Protein AF-B5GE58-F1 (afdb_monomer)

Radius of gyration: 13.72 Å; Cα contacts (8 Å, |Δi|>4): 68; chains: 1; bounding box: 33×28×35 Å

pLDDT: mean 75.89, std 10.6, range [47.62, 89.25]

Sequence (61 aa):
MRTNACERCGRVIRRGEEIEEIPRDAISGARPSATVHAACPRDRRRHARLRRELAAARAAH

Solvent-accessible surface area (backbone atoms only — not comparable to full-atom values): 3869 Å² total; per-residue (Å²): 131,86,79,50,52,15,76,81,80,70,45,75,56,56,93,88,61,64,65,39,76,43,78,43,85,63,77,77,89,51,75,51,54,44,48,26,46,58,86,53,65,89,48,66,69,61,39,57,49,52,51,50,53,54,51,50,57,60,73,76,109

Secondary structure (DSSP, 8-state):
---PBPTTT-PBPPTT--EEEEE---SSSS-SEEEEETTS-S-HHHHHHHHHHHHHHHH--

Structure (mmCIF, N/CA/C/O backbone):
data_AF-B5GE58-F1
#
_entry.id   AF-B5GE58-F1
#
loop_
_atom_site.group_PDB
_atom_site.id
_atom_site.type_symbol
_atom_site.label_atom_id
_atom_site.label_alt_id
_atom_site.label_comp_id
_atom_site.label_asym_id
_atom_site.label_entity_id
_atom_site.label_seq_id
_atom_site.pdbx_PDB_ins_code
_atom_site.Cartn_x
_atom_site.Cartn_y
_atom_site.Cartn_z
_atom_site.occupancy
_atom_site.B_iso_or_equiv
_atom_site.auth_seq_id
_atom_site.auth_comp_id
_atom_site.auth_asym_id
_atom_site.auth_atom_id
_atom_site.pdbx_PDB_model_num
ATOM 1 N N . MET A 1 1 ? -6.242 16.678 -11.916 1.00 47.62 1 MET A N 1
ATOM 2 C CA . MET A 1 1 ? -5.433 15.935 -10.921 1.00 47.62 1 MET A CA 1
ATOM 3 C C . MET A 1 1 ? -5.685 14.451 -11.135 1.00 47.62 1 MET A C 1
ATOM 5 O O . MET A 1 1 ? -6.842 14.055 -11.097 1.00 47.62 1 MET A O 1
ATOM 9 N N . ARG A 1 2 ? -4.660 13.646 -11.449 1.00 56.94 2 ARG A N 1
ATOM 10 C CA . ARG A 1 2 ? -4.825 12.188 -11.576 1.00 56.94 2 ARG A CA 1
ATOM 11 C C . ARG A 1 2 ? -5.085 11.610 -10.187 1.00 56.94 2 ARG A C 1
ATOM 13 O O . ARG A 1 2 ? -4.255 11.752 -9.295 1.00 56.94 2 ARG A O 1
ATOM 20 N N . THR A 1 3 ? -6.242 10.993 -10.006 1.00 63.72 3 THR A N 1
ATOM 21 C CA . THR A 1 3 ? -6.575 10.258 -8.789 1.00 63.72 3 THR A CA 1
ATOM 22 C C . THR A 1 3 ? -5.745 8.976 -8.774 1.00 63.72 3 THR A C 1
ATOM 24 O O . THR A 1 3 ? -6.057 8.031 -9.495 1.00 63.72 3 THR A O 1
ATOM 27 N N . ASN A 1 4 ? -4.651 8.947 -8.012 1.00 79.50 4 ASN A N 1
ATOM 28 C CA . ASN A 1 4 ? -3.836 7.740 -7.890 1.00 79.50 4 ASN A CA 1
ATOM 29 C C . ASN A 1 4 ? -4.584 6.722 -7.023 1.00 79.50 4 ASN A C 1
ATOM 31 O O . ASN A 1 4 ? -4.964 7.017 -5.894 1.00 79.50 4 ASN A O 1
ATOM 35 N N . ALA A 1 5 ? -4.826 5.526 -7.551 1.00 85.38 5 ALA A N 1
ATOM 36 C CA . ALA A 1 5 ? -5.341 4.415 -6.761 1.00 85.38 5 ALA A CA 1
ATOM 37 C C . ALA A 1 5 ? -4.168 3.619 -6.182 1.00 85.38 5 ALA A C 1
ATOM 39 O O . ALA A 1 5 ? -3.203 3.327 -6.887 1.00 85.38 5 ALA A O 1
ATOM 40 N N . CYS A 1 6 ? -4.267 3.252 -4.907 1.00 85.75 6 CYS A N 1
ATOM 41 C CA . CYS A 1 6 ? -3.309 2.373 -4.259 1.00 85.75 6 CYS A CA 1
ATOM 42 C C . CYS A 1 6 ? -3.406 0.979 -4.875 1.00 85.75 6 CYS A C 1
ATOM 44 O O . CYS A 1 6 ? -4.432 0.308 -4.769 1.00 85.75 6 CYS A O 1
ATOM 46 N N . GLU A 1 7 ? -2.317 0.501 -5.467 1.00 83.25 7 GLU A N 1
ATOM 47 C CA . GLU A 1 7 ? -2.299 -0.785 -6.176 1.00 83.25 7 GLU A CA 1
ATOM 48 C C . GLU A 1 7 ? -2.319 -2.005 -5.234 1.00 83.25 7 GLU A C 1
ATOM 50 O O . GLU A 1 7 ? -2.434 -3.145 -5.685 1.00 83.25 7 GLU A O 1
ATOM 55 N N . ARG A 1 8 ? -2.221 -1.783 -3.913 1.00 83.00 8 ARG A N 1
ATOM 56 C CA . ARG A 1 8 ? -2.370 -2.822 -2.878 1.00 83.00 8 ARG A CA 1
ATOM 57 C C . ARG A 1 8 ? -3.819 -3.003 -2.430 1.00 83.00 8 ARG A C 1
ATOM 59 O O . ARG A 1 8 ? -4.283 -4.136 -2.356 1.00 83.00 8 ARG A O 1
ATOM 66 N N . CYS A 1 9 ? -4.520 -1.915 -2.103 1.00 80.81 9 CYS A N 1
ATOM 67 C CA . CYS A 1 9 ? -5.884 -1.983 -1.561 1.00 80.81 9 CYS A CA 1
ATOM 68 C C . CYS A 1 9 ? -6.978 -1.632 -2.577 1.00 80.81 9 CYS A C 1
ATOM 70 O O . CYS A 1 9 ? -8.154 -1.862 -2.290 1.00 80.81 9 CYS A O 1
ATOM 72 N N . GLY A 1 10 ? -6.619 -1.060 -3.729 1.00 81.62 10 GLY A N 1
ATOM 73 C CA . GLY A 1 10 ? -7.540 -0.579 -4.761 1.00 81.62 10 GLY A CA 1
ATOM 74 C C . GLY A 1 10 ? -8.302 0.696 -4.389 1.00 81.62 10 GLY A C 1
ATOM 75 O O . GLY A 1 10 ? -9.166 1.125 -5.146 1.00 81.62 10 GLY A O 1
ATOM 76 N N . ARG A 1 11 ? -8.031 1.302 -3.223 1.00 84.00 11 ARG A N 1
ATOM 77 C CA . ARG A 1 11 ? -8.672 2.560 -2.814 1.00 84.00 11 ARG A CA 1
ATOM 78 C C . ARG A 1 11 ? -7.954 3.752 -3.427 1.00 84.00 11 ARG A C 1
ATOM 80 O O . ARG A 1 11 ? -6.743 3.723 -3.633 1.00 84.00 11 ARG A O 1
ATOM 87 N N . VAL A 1 12 ? -8.715 4.814 -3.652 1.00 88.50 12 VAL A N 1
ATOM 88 C CA . VAL A 1 12 ? -8.180 6.128 -4.006 1.00 88.50 12 VAL A CA 1
ATOM 89 C C . VAL A 1 12 ? -7.240 6.616 -2.905 1.00 88.50 12 VAL A C 1
ATOM 91 O O . VAL A 1 12 ? -7.626 6.630 -1.738 1.00 88.50 12 VAL A O 1
ATOM 94 N N . ILE A 1 13 ? -6.034 7.021 -3.297 1.00 87.38 13 ILE A N 1
ATOM 95 C CA . ILE A 1 13 ? -5.101 7.768 -2.458 1.00 87.38 13 ILE A CA 1
ATOM 96 C C . ILE A 1 13 ? -5.550 9.227 -2.462 1.00 87.38 13 ILE A C 1
ATOM 98 O O . ILE A 1 13 ? -5.698 9.847 -3.521 1.00 87.38 13 ILE A O 1
ATOM 102 N N . ARG A 1 14 ? -5.780 9.778 -1.275 1.00 84.75 14 ARG A N 1
ATOM 103 C CA . ARG A 1 14 ? -6.164 11.176 -1.078 1.00 84.75 14 ARG A CA 1
ATOM 104 C C . ARG A 1 14 ? -4.935 12.060 -0.882 1.00 84.75 14 ARG A C 1
ATOM 106 O O . ARG A 1 14 ? -3.861 11.610 -0.496 1.00 84.75 14 ARG A O 1
ATOM 113 N N . ARG A 1 15 ? -5.106 13.358 -1.142 1.00 80.94 15 ARG A N 1
ATOM 114 C CA . ARG A 1 15 ? -4.074 14.365 -0.864 1.00 80.94 15 ARG A CA 1
ATOM 115 C C . ARG A 1 15 ? -3.781 14.388 0.640 1.00 80.94 15 ARG A C 1
ATOM 117 O O . ARG A 1 15 ? -4.715 14.495 1.427 1.00 80.94 15 ARG A O 1
ATOM 124 N N . GLY A 1 16 ? -2.505 14.302 1.007 1.00 84.94 16 GLY A N 1
ATOM 125 C CA . GLY A 1 16 ? -2.059 14.246 2.403 1.00 84.94 16 GLY A CA 1
ATOM 126 C C . GLY A 1 16 ? -1.935 12.833 2.980 1.00 84.94 16 GLY A C 1
ATOM 127 O O . GLY A 1 16 ? -1.446 12.697 4.094 1.00 84.94 16 GLY A O 1
ATOM 128 N N . GLU A 1 17 ? -2.329 11.785 2.247 1.00 85.75 17 GLU A N 1
ATOM 129 C CA . GLU A 1 17 ? -1.985 10.415 2.638 1.00 85.75 17 GLU A CA 1
ATOM 130 C C . GLU A 1 17 ? -0.532 10.103 2.270 1.00 85.75 17 GLU A C 1
ATOM 132 O O . GLU A 1 17 ? -0.074 10.422 1.171 1.00 85.75 17 GLU A O 1
ATOM 137 N N . GLU A 1 18 ? 0.178 9.451 3.187 1.00 87.56 18 GLU A N 1
ATOM 138 C CA . GLU A 1 18 ? 1.549 9.011 2.954 1.00 87.56 18 GLU A CA 1
ATOM 139 C C . GLU A 1 18 ? 1.572 7.833 1.971 1.00 87.56 18 GLU A C 1
ATOM 141 O O . GLU A 1 18 ? 0.848 6.837 2.129 1.00 87.56 18 GLU A O 1
ATOM 146 N N . ILE A 1 19 ? 2.402 7.958 0.936 1.00 87.94 19 ILE A N 1
ATOM 147 C CA . ILE A 1 19 ? 2.533 6.972 -0.134 1.00 87.94 19 ILE A CA 1
ATOM 148 C C . ILE A 1 19 ? 3.959 6.456 -0.248 1.00 87.94 19 ILE A C 1
ATOM 150 O O . ILE A 1 19 ? 4.921 7.184 -0.036 1.00 87.94 19 ILE A O 1
ATOM 154 N N . GLU A 1 20 ? 4.066 5.193 -0.638 1.00 87.44 20 GLU A N 1
ATOM 155 C CA . GLU A 1 20 ? 5.308 4.527 -1.007 1.00 87.44 20 GLU A CA 1
ATOM 156 C C . GLU A 1 20 ? 5.232 4.218 -2.511 1.00 87.44 20 GLU A C 1
ATOM 158 O O . GLU A 1 20 ? 4.227 3.682 -3.002 1.00 87.44 20 GLU A O 1
ATOM 163 N N . GLU A 1 21 ? 6.280 4.573 -3.256 1.00 85.88 21 GLU A N 1
ATOM 164 C CA . GLU A 1 21 ? 6.459 4.140 -4.640 1.00 85.88 21 GLU A CA 1
ATOM 165 C C . GLU A 1 21 ? 7.371 2.921 -4.670 1.00 85.88 21 GLU A C 1
ATOM 167 O O . GLU A 1 21 ? 8.530 2.976 -4.269 1.00 85.88 21 GLU A O 1
ATOM 172 N N . ILE A 1 22 ? 6.833 1.800 -5.139 1.00 81.94 22 ILE A N 1
ATOM 173 C CA . ILE A 1 22 ? 7.570 0.544 -5.216 1.00 81.94 22 ILE A CA 1
ATOM 174 C C . ILE A 1 22 ? 8.039 0.379 -6.659 1.00 81.94 22 ILE A C 1
ATOM 176 O O . ILE A 1 22 ? 7.182 0.230 -7.539 1.00 81.94 22 ILE A O 1
ATOM 180 N N . PRO A 1 23 ? 9.354 0.389 -6.928 1.00 76.19 23 PRO A N 1
ATOM 181 C CA . PRO A 1 23 ? 9.861 0.115 -8.263 1.00 76.19 23 PRO A CA 1
ATOM 182 C C . PRO A 1 23 ? 9.468 -1.308 -8.673 1.00 76.19 23 PRO A C 1
ATOM 184 O O . PRO A 1 23 ? 9.559 -2.246 -7.8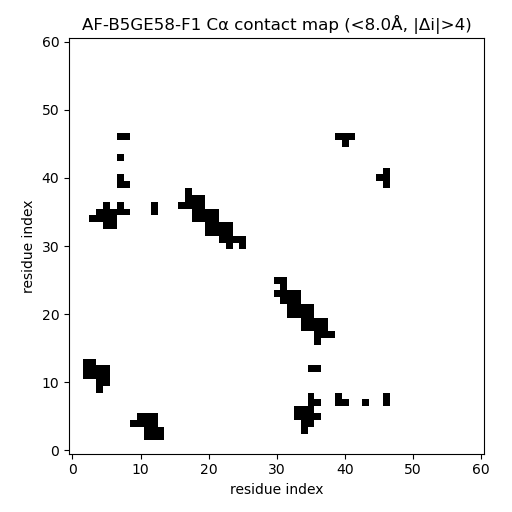78 1.00 76.19 23 PRO A O 1
ATOM 187 N N . ARG A 1 24 ? 8.985 -1.466 -9.905 1.00 73.44 24 ARG A N 1
ATOM 188 C CA . ARG A 1 24 ? 8.760 -2.774 -10.527 1.00 73.44 24 ARG A CA 1
ATOM 189 C C . ARG A 1 24 ? 9.831 -2.981 -11.581 1.00 73.44 24 ARG A C 1
ATOM 191 O O . ARG A 1 24 ? 10.165 -2.033 -12.288 1.00 73.44 24 ARG A O 1
ATOM 198 N N . ASP A 1 25 ? 10.318 -4.211 -11.718 1.00 63.94 25 ASP A N 1
ATOM 199 C CA . ASP A 1 25 ? 11.145 -4.580 -12.862 1.00 63.94 25 ASP A CA 1
ATOM 200 C C . ASP A 1 25 ? 10.387 -4.240 -14.147 1.00 63.94 25 ASP A C 1
ATOM 202 O O . ASP A 1 25 ? 9.342 -4.817 -14.457 1.00 63.94 25 ASP A O 1
ATOM 206 N N . ALA A 1 26 ? 10.894 -3.241 -14.866 1.00 56.72 26 ALA A N 1
ATOM 207 C CA . ALA A 1 26 ? 10.308 -2.718 -16.090 1.00 56.72 26 ALA A CA 1
ATOM 208 C C . ALA A 1 26 ? 10.652 -3.634 -17.272 1.00 56.72 26 ALA A C 1
ATOM 210 O O . ALA A 1 26 ? 11.190 -3.203 -18.288 1.00 56.72 26 ALA A O 1
ATOM 211 N N . ILE A 1 27 ? 10.369 -4.927 -17.139 1.00 51.69 27 ILE A N 1
ATOM 212 C CA . ILE A 1 27 ? 10.438 -5.859 -18.256 1.00 51.69 27 ILE A CA 1
ATOM 213 C C . ILE A 1 27 ? 9.078 -5.747 -18.955 1.00 51.69 27 ILE A C 1
ATOM 215 O O . ILE A 1 27 ? 8.052 -6.135 -18.402 1.00 51.69 27 ILE A O 1
ATOM 219 N N . SER A 1 28 ? 9.077 -5.136 -20.145 1.00 51.00 28 SER A N 1
ATOM 220 C CA . SER A 1 28 ? 7.918 -4.988 -21.048 1.00 51.00 28 SER A CA 1
ATOM 221 C C . SER A 1 28 ? 6.927 -3.850 -20.737 1.00 51.00 28 SER A C 1
ATOM 223 O O . SER A 1 28 ? 5.746 -4.098 -20.526 1.00 51.00 28 SER A O 1
ATOM 225 N N . GLY A 1 29 ? 7.365 -2.582 -20.759 1.00 55.81 29 GLY A N 1
ATOM 226 C CA . GLY A 1 29 ? 6.480 -1.412 -20.977 1.00 55.81 29 GLY A CA 1
ATOM 227 C C . GLY A 1 29 ? 5.371 -1.146 -19.941 1.00 55.81 29 GLY A C 1
ATOM 228 O O . GLY A 1 29 ? 4.577 -0.220 -20.111 1.00 55.81 29 GLY A O 1
ATOM 229 N N . ALA A 1 30 ? 5.300 -1.935 -18.868 1.00 61.31 30 ALA A N 1
ATOM 230 C CA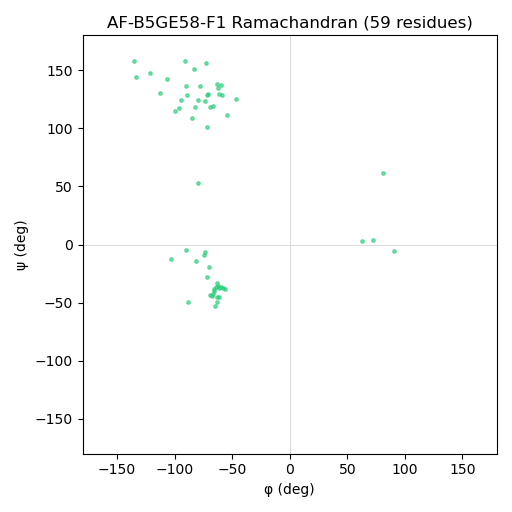 . ALA A 1 30 ? 4.394 -1.727 -17.751 1.00 61.31 30 ALA A CA 1
ATOM 231 C C . ALA A 1 30 ? 4.855 -0.532 -16.900 1.00 61.31 30 ALA A C 1
ATOM 233 O O . ALA A 1 30 ? 6.033 -0.175 -16.899 1.00 61.31 30 ALA A O 1
ATOM 234 N N . ARG A 1 31 ? 3.919 0.093 -16.168 1.00 65.44 31 ARG A N 1
ATOM 235 C CA . ARG A 1 31 ? 4.217 1.224 -15.270 1.00 65.44 31 ARG A CA 1
ATOM 236 C C . ARG A 1 31 ? 5.445 0.906 -14.397 1.00 65.44 31 ARG A C 1
ATOM 238 O O . ARG A 1 31 ? 5.414 -0.106 -13.694 1.00 65.44 31 ARG A O 1
ATOM 245 N N . PRO A 1 32 ? 6.482 1.767 -14.409 1.00 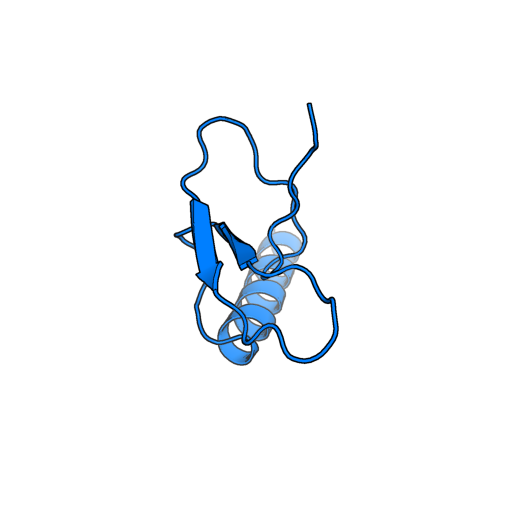71.88 32 PRO A N 1
ATOM 246 C CA . PRO A 1 32 ? 7.768 1.477 -13.770 1.00 71.88 32 PRO A CA 1
ATOM 247 C C . PRO A 1 32 ? 7.688 1.467 -12.237 1.00 71.88 32 PRO A C 1
ATOM 249 O O . PRO A 1 32 ? 8.541 0.882 -11.576 1.00 71.88 32 PRO A O 1
ATOM 252 N N . SER A 1 33 ? 6.653 2.082 -11.656 1.00 77.50 33 SER A N 1
ATOM 253 C CA . SER A 1 33 ? 6.417 2.097 -10.214 1.00 77.50 33 SER A CA 1
ATOM 254 C C . SER A 1 33 ? 4.960 1.785 -9.865 1.00 77.50 33 SER A C 1
ATOM 256 O O .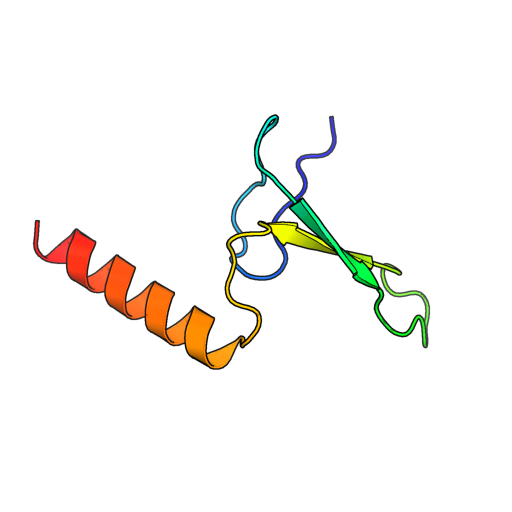 SER A 1 33 ? 4.014 2.163 -10.566 1.00 77.50 33 SER A O 1
ATOM 258 N N . ALA A 1 34 ? 4.786 1.072 -8.752 1.00 82.62 34 ALA A N 1
ATOM 259 C CA . ALA A 1 34 ? 3.515 0.920 -8.063 1.00 82.62 34 ALA A CA 1
ATOM 260 C C . ALA A 1 34 ? 3.352 2.040 -7.041 1.00 82.62 34 ALA A C 1
ATOM 262 O O . ALA A 1 34 ? 4.207 2.185 -6.173 1.00 82.62 34 ALA A O 1
ATOM 263 N N . THR A 1 35 ? 2.231 2.753 -7.056 1.00 86.56 35 THR A N 1
ATOM 264 C CA . THR A 1 35 ? 1.903 3.686 -5.970 1.00 86.56 35 THR A CA 1
ATOM 265 C C . THR A 1 35 ? 1.020 2.981 -4.948 1.00 86.56 35 THR A C 1
ATOM 267 O O . THR A 1 35 ? -0.037 2.439 -5.294 1.00 86.56 35 THR A O 1
ATOM 270 N N . VAL A 1 36 ? 1.432 2.971 -3.682 1.00 87.12 36 VAL A N 1
ATOM 271 C CA . VAL A 1 36 ? 0.668 2.365 -2.584 1.00 87.12 36 VAL A CA 1
ATOM 272 C C . VAL A 1 36 ? 0.648 3.283 -1.367 1.00 87.12 36 VAL A C 1
ATOM 274 O O . VAL A 1 36 ? 1.527 4.117 -1.209 1.00 87.12 36 VAL A O 1
ATOM 277 N N . HIS A 1 37 ? -0.332 3.128 -0.477 1.00 89.25 37 HIS A N 1
ATOM 278 C CA . HIS A 1 37 ? -0.265 3.755 0.849 1.00 89.25 37 HIS A CA 1
ATOM 279 C C . HIS A 1 37 ? 0.916 3.184 1.639 1.00 89.25 37 HIS A C 1
ATOM 281 O O . HIS A 1 37 ? 1.079 1.961 1.660 1.00 89.25 37 HIS A O 1
ATOM 287 N N . ALA A 1 38 ? 1.663 4.025 2.354 1.00 84.56 38 ALA A N 1
ATOM 288 C CA . ALA A 1 38 ? 2.764 3.576 3.213 1.00 84.56 38 ALA A CA 1
ATOM 289 C C . ALA A 1 38 ? 2.283 2.574 4.285 1.00 84.56 38 ALA A C 1
ATOM 291 O O . ALA A 1 38 ? 2.910 1.546 4.532 1.00 84.56 38 ALA A O 1
ATOM 292 N N . ALA A 1 39 ? 1.082 2.796 4.828 1.00 82.12 39 ALA A N 1
ATOM 293 C CA . ALA A 1 39 ? 0.453 1.911 5.809 1.00 82.12 39 ALA A CA 1
ATOM 294 C C . ALA A 1 39 ? -0.118 0.599 5.223 1.00 82.12 39 ALA A C 1
ATOM 296 O O . ALA A 1 39 ? -0.549 -0.279 5.975 1.00 82.12 39 ALA A O 1
AT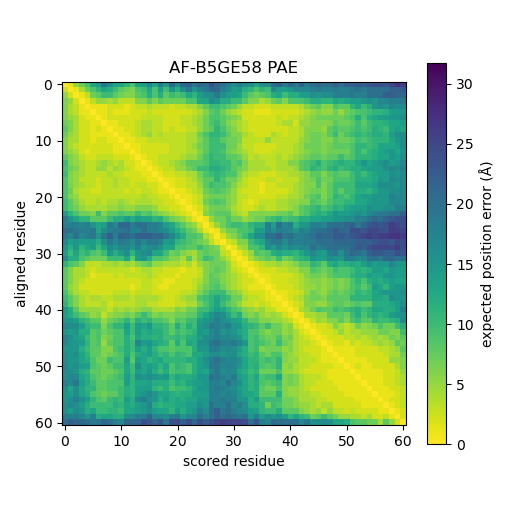OM 297 N N . CYS A 1 40 ? -0.179 0.432 3.893 1.00 82.50 40 CYS A N 1
ATOM 298 C CA . CYS A 1 40 ? -0.708 -0.805 3.317 1.00 82.50 40 CYS A CA 1
ATOM 299 C C . CYS A 1 40 ? 0.274 -1.966 3.544 1.00 82.50 40 CYS A C 1
ATOM 301 O O . CYS A 1 40 ? 1.436 -1.855 3.151 1.00 82.50 40 CYS A O 1
ATOM 303 N N . PRO A 1 41 ? -0.175 -3.124 4.065 1.00 77.31 41 PRO A N 1
ATOM 304 C CA . PRO A 1 41 ? 0.711 -4.252 4.339 1.00 77.31 41 PRO A CA 1
ATOM 305 C C . PRO A 1 41 ? 1.419 -4.733 3.066 1.00 77.31 41 PRO A C 1
ATOM 307 O O . PRO A 1 41 ? 0.792 -4.851 2.009 1.00 77.31 41 PRO A O 1
ATOM 310 N N . ARG A 1 42 ? 2.726 -5.018 3.187 1.00 72.81 42 ARG A N 1
ATOM 311 C CA . ARG A 1 42 ? 3.589 -5.455 2.074 1.00 72.81 42 ARG A CA 1
ATOM 312 C C . ARG A 1 42 ? 3.170 -6.802 1.489 1.00 72.81 42 ARG A C 1
ATOM 314 O O . ARG A 1 42 ? 3.192 -6.980 0.275 1.00 72.81 42 ARG A O 1
ATOM 321 N N . ASP A 1 43 ? 2.719 -7.710 2.347 1.00 73.38 43 ASP A N 1
ATOM 322 C CA . ASP A 1 43 ? 2.259 -9.036 1.951 1.00 73.38 43 ASP A CA 1
ATOM 323 C C . ASP A 1 43 ? 0.798 -9.005 1.456 1.00 73.38 43 ASP A C 1
ATOM 325 O O . ASP A 1 43 ? -0.132 -8.672 2.202 1.00 73.38 43 ASP A O 1
ATOM 329 N N . ARG A 1 44 ? 0.583 -9.382 0.185 1.00 64.94 44 ARG A N 1
ATOM 330 C CA . ARG A 1 44 ? -0.751 -9.427 -0.446 1.00 64.94 44 ARG A CA 1
ATOM 331 C C . ARG A 1 44 ? -1.702 -10.427 0.219 1.00 64.94 44 ARG A C 1
ATOM 333 O O . ARG A 1 44 ? -2.902 -10.155 0.274 1.00 64.94 44 ARG A O 1
ATOM 340 N N . ARG A 1 45 ? -1.214 -11.558 0.744 1.00 67.12 45 ARG A N 1
ATOM 341 C CA . ARG A 1 45 ? -2.056 -12.531 1.466 1.00 67.12 45 ARG A CA 1
ATOM 342 C C . ARG A 1 45 ? -2.518 -11.941 2.791 1.00 67.12 45 ARG A C 1
ATOM 344 O O . ARG A 1 45 ? -3.705 -12.016 3.116 1.00 67.12 45 ARG A O 1
ATOM 351 N N . ARG A 1 46 ? -1.608 -11.273 3.508 1.00 67.44 46 ARG A N 1
ATOM 352 C CA . ARG A 1 46 ? -1.938 -10.534 4.737 1.00 67.44 46 ARG A CA 1
ATOM 353 C C . ARG A 1 46 ? -2.939 -9.411 4.459 1.00 67.44 46 ARG A C 1
ATOM 355 O O . ARG A 1 46 ? -3.865 -9.214 5.238 1.00 67.44 46 ARG A O 1
ATOM 362 N N . HIS A 1 47 ? -2.816 -8.739 3.317 1.00 71.69 47 HIS A N 1
ATOM 363 C CA . HIS A 1 47 ? -3.760 -7.715 2.871 1.00 71.69 47 HIS A CA 1
ATOM 364 C C . HIS A 1 47 ? -5.169 -8.275 2.623 1.00 71.69 47 HIS A C 1
ATOM 366 O O . HIS A 1 47 ? -6.156 -7.727 3.116 1.00 71.69 47 HIS A O 1
ATOM 372 N N . ALA A 1 48 ? -5.278 -9.378 1.877 1.00 69.56 48 ALA A N 1
ATOM 373 C CA . ALA A 1 48 ? -6.561 -10.018 1.589 1.00 69.56 48 ALA A CA 1
ATOM 374 C C . ALA A 1 48 ? -7.258 -10.515 2.867 1.00 69.56 48 ALA A C 1
ATOM 376 O O . ALA A 1 48 ? -8.484 -10.445 2.975 1.00 69.56 48 ALA A O 1
ATOM 377 N N . ARG A 1 49 ? -6.482 -10.997 3.845 1.0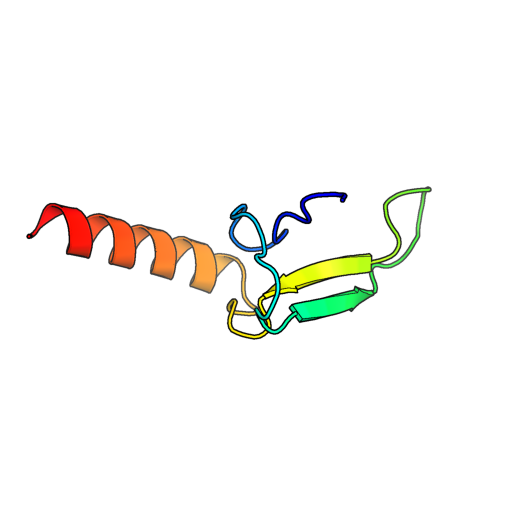0 76.31 49 ARG A N 1
ATOM 378 C CA . ARG A 1 49 ? -6.984 -11.363 5.173 1.00 76.31 49 ARG A CA 1
ATOM 379 C C . ARG A 1 49 ? -7.512 -10.141 5.933 1.00 76.31 49 ARG A C 1
ATOM 381 O O . ARG A 1 49 ? -8.683 -10.136 6.293 1.00 76.31 49 ARG A O 1
ATOM 388 N N . LEU A 1 50 ? -6.711 -9.080 6.051 1.00 73.69 50 LEU A N 1
ATOM 389 C CA . LEU A 1 50 ? -7.106 -7.821 6.700 1.00 73.69 50 LEU A CA 1
ATOM 390 C C . LEU A 1 50 ? -8.370 -7.209 6.088 1.00 73.69 50 LEU A C 1
ATOM 392 O O . LEU A 1 50 ? -9.216 -6.686 6.804 1.00 73.69 50 LEU A O 1
ATOM 396 N N . ARG A 1 51 ? -8.542 -7.288 4.762 1.00 76.00 51 ARG A N 1
ATOM 397 C CA . ARG A 1 51 ? -9.770 -6.807 4.111 1.00 76.00 51 ARG A CA 1
ATOM 398 C C . ARG A 1 51 ? -11.002 -7.614 4.495 1.00 76.00 51 ARG A C 1
ATOM 400 O O . ARG A 1 51 ? -12.060 -7.013 4.658 1.00 76.00 51 ARG A O 1
ATOM 407 N N . ARG A 1 52 ? -10.875 -8.937 4.610 1.00 79.06 52 ARG A N 1
ATOM 408 C CA . ARG A 1 52 ? -11.973 -9.804 5.052 1.00 79.06 52 ARG A CA 1
ATOM 409 C C . ARG A 1 52 ? -12.321 -9.541 6.511 1.00 79.06 52 ARG A C 1
ATOM 411 O O . ARG A 1 52 ? -13.491 -9.357 6.812 1.00 79.06 52 ARG A O 1
ATOM 418 N N . GLU A 1 53 ? -11.314 -9.423 7.370 1.00 82.31 53 GLU A N 1
ATOM 419 C CA . GLU A 1 53 ? -11.492 -9.098 8.790 1.00 82.31 53 GLU A CA 1
ATOM 420 C C . GLU A 1 53 ? -12.147 -7.719 8.973 1.00 82.31 53 GLU A C 1
ATOM 422 O O . GLU A 1 53 ? -13.123 -7.594 9.705 1.00 82.31 53 GLU A O 1
ATOM 427 N N . LEU A 1 54 ? -11.698 -6.696 8.235 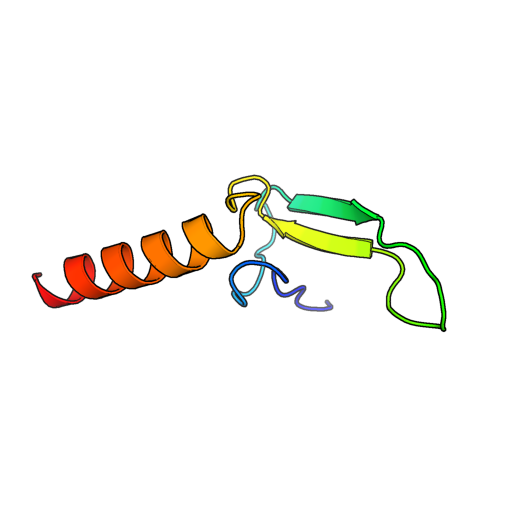1.00 79.00 54 LEU A N 1
ATOM 428 C CA . LEU A 1 54 ? -12.293 -5.357 8.289 1.00 79.00 54 LEU A CA 1
ATOM 429 C C . LEU A 1 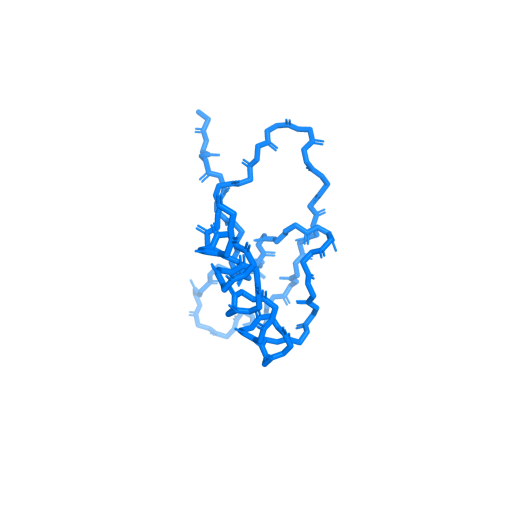54 ? -13.732 -5.330 7.749 1.00 79.00 54 LEU A C 1
ATOM 431 O O . LEU A 1 54 ? -14.569 -4.595 8.266 1.00 79.00 54 LEU A O 1
ATOM 435 N N . ALA A 1 55 ? -14.023 -6.091 6.691 1.00 80.00 55 ALA A N 1
ATOM 436 C CA . ALA A 1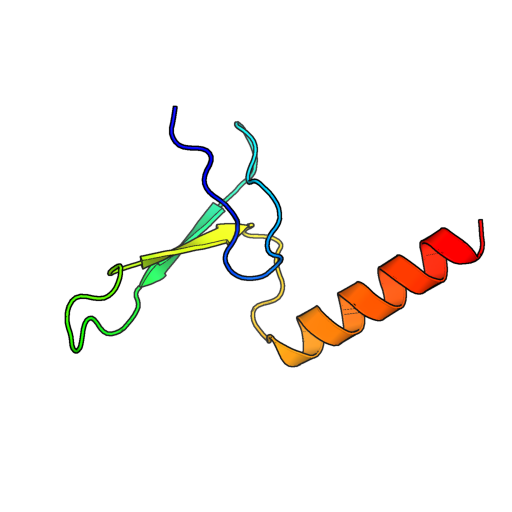 55 ? -15.377 -6.199 6.154 1.00 80.00 55 ALA A CA 1
ATOM 437 C C . ALA A 1 55 ? -16.317 -6.909 7.139 1.00 80.00 55 ALA A C 1
ATOM 439 O O . ALA A 1 55 ? -17.425 -6.432 7.356 1.00 80.00 55 ALA A O 1
ATOM 440 N N . ALA A 1 56 ? -15.853 -7.989 7.774 1.00 80.81 56 ALA A N 1
ATOM 441 C CA . ALA A 1 56 ? -16.604 -8.706 8.799 1.00 80.81 56 ALA A CA 1
ATOM 442 C C . ALA A 1 56 ? -16.872 -7.827 10.032 1.00 80.81 56 ALA A C 1
ATOM 444 O O . ALA A 1 56 ? -18.009 -7.746 10.480 1.00 80.81 56 ALA A O 1
ATOM 445 N N . ALA A 1 57 ? -15.863 -7.098 10.524 1.00 79.12 57 ALA A N 1
ATOM 446 C CA . ALA A 1 57 ? -16.018 -6.179 11.654 1.00 79.12 57 ALA A CA 1
ATOM 447 C C . ALA A 1 57 ? -17.043 -5.067 11.380 1.00 79.12 57 ALA A C 1
ATOM 449 O O . ALA A 1 57 ? -17.790 -4.680 12.270 1.00 79.12 57 ALA A O 1
ATOM 450 N N . ARG A 1 58 ? -17.111 -4.569 10.139 1.00 76.00 58 ARG A N 1
ATOM 451 C CA . ARG A 1 58 ? -18.113 -3.572 9.730 1.00 76.00 58 ARG A CA 1
ATOM 452 C C . ARG A 1 58 ? -19.526 -4.129 9.617 1.00 76.00 58 ARG A C 1
ATOM 454 O O . ARG A 1 58 ? -20.455 -3.353 9.742 1.00 76.00 58 ARG A O 1
ATOM 461 N N . ALA A 1 59 ? -19.681 -5.417 9.324 1.00 77.62 59 ALA A N 1
ATOM 462 C CA . ALA A 1 59 ? -20.989 -6.065 9.248 1.00 77.62 59 ALA A CA 1
ATOM 463 C C . ALA A 1 59 ? -21.536 -6.464 10.631 1.00 77.62 59 ALA A C 1
ATOM 465 O O . ALA A 1 59 ? -22.708 -6.801 10.746 1.00 77.62 59 ALA A O 1
ATOM 466 N N . ALA A 1 60 ? -20.681 -6.463 11.659 1.00 75.94 60 ALA A N 1
ATOM 467 C CA . ALA A 1 60 ? -21.039 -6.778 13.040 1.00 75.94 60 ALA A CA 1
ATOM 468 C C . ALA A 1 60 ? -21.465 -5.546 13.869 1.00 75.94 60 ALA A C 1
ATOM 470 O O . ALA A 1 60 ? -21.842 -5.708 15.027 1.00 75.94 60 ALA A O 1
ATOM 471 N N . HIS A 1 61 ? -21.381 -4.343 13.291 1.00 54.94 61 HIS A N 1
ATOM 472 C CA . HIS A 1 61 ? -21.849 -3.072 13.852 1.00 54.94 61 HIS A CA 1
ATOM 473 C C . HIS A 1 61 ? -23.058 -2.567 13.068 1.00 54.94 61 HIS A C 1
ATOM 475 O O . HIS A 1 61 ? -23.903 -1.900 13.701 1.00 54.94 61 HIS A O 1
#

Nearest PDB structures (foldseek):
  6tmf-assembly1_W  TM=7.170E-01  e=2.520E+00  Thermococcus celer Vu 13 = JCM 8558

Mean predicted aligned error: 8.78 Å

Foldseek 3Di:
DDQQAQPLQRHTDDPPFAWDWAADDPPDPPDRTGIHGPPQDPDSVVNVVVVVVVVVVVVVD